Protein AF-A0A8K0I1T0-F1 (afdb_monomer_lite)

Structure (mmCIF, N/CA/C/O backbone):
data_AF-A0A8K0I1T0-F1
#
_entry.id   AF-A0A8K0I1T0-F1
#
loop_
_atom_site.group_PDB
_atom_site.id
_atom_site.type_symbol
_atom_site.label_atom_id
_atom_site.label_alt_id
_atom_site.label_comp_id
_atom_site.label_asym_id
_atom_site.label_entity_id
_atom_site.label_seq_id
_atom_site.pdbx_PDB_ins_code
_atom_site.Cartn_x
_atom_site.Cartn_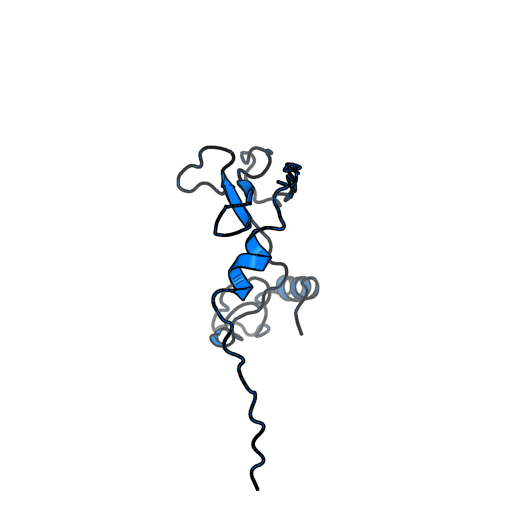y
_atom_site.Cartn_z
_atom_site.occupancy
_atom_site.B_iso_or_equiv
_atom_site.auth_seq_id
_atom_site.auth_comp_id
_atom_site.auth_asym_id
_atom_site.auth_atom_id
_atom_site.pdbx_PDB_model_num
ATOM 1 N N . MET A 1 1 ? 20.651 -50.606 10.460 1.00 37.19 1 MET A N 1
ATOM 2 C CA . MET A 1 1 ? 20.760 -50.738 11.927 1.00 37.19 1 MET A CA 1
ATOM 3 C C . MET A 1 1 ? 20.008 -49.569 12.538 1.00 37.19 1 MET A C 1
ATOM 5 O O . MET A 1 1 ? 20.476 -48.444 12.450 1.00 37.19 1 MET A O 1
ATOM 9 N N . PHE A 1 2 ? 18.788 -49.828 13.007 1.00 35.12 2 PHE A N 1
ATOM 10 C CA . PHE A 1 2 ? 17.920 -48.860 13.679 1.00 35.12 2 PHE A CA 1
ATOM 11 C C . PHE A 1 2 ? 18.208 -48.907 15.185 1.00 35.12 2 PHE A C 1
ATOM 13 O O . PHE A 1 2 ? 18.353 -49.998 15.731 1.00 35.12 2 PHE A O 1
ATOM 20 N N . LEU A 1 3 ? 18.281 -47.752 15.847 1.00 38.78 3 LEU A N 1
ATOM 21 C CA . LEU A 1 3 ? 18.228 -47.653 17.307 1.00 38.78 3 LEU A CA 1
ATOM 22 C C . LEU A 1 3 ? 17.102 -46.688 17.689 1.00 38.78 3 LEU A C 1
ATOM 24 O O . LEU A 1 3 ? 17.211 -45.475 17.510 1.00 38.78 3 LEU A O 1
ATOM 28 N N . ASP A 1 4 ? 16.022 -47.277 18.196 1.00 30.67 4 ASP A N 1
ATOM 29 C CA . ASP A 1 4 ? 14.876 -46.637 18.836 1.00 30.67 4 ASP A CA 1
ATOM 30 C C . ASP A 1 4 ? 15.283 -45.935 20.142 1.00 30.67 4 ASP A C 1
ATOM 32 O O . ASP A 1 4 ? 15.904 -46.532 21.023 1.00 30.67 4 ASP A O 1
ATOM 36 N N . ARG A 1 5 ? 14.863 -44.677 20.321 1.00 35.31 5 ARG A N 1
ATOM 37 C CA . ARG A 1 5 ? 14.776 -44.040 21.646 1.00 35.31 5 ARG A CA 1
ATOM 38 C C . ARG A 1 5 ? 13.307 -43.854 21.994 1.00 35.31 5 ARG A C 1
ATOM 40 O O . ARG A 1 5 ? 12.666 -42.902 21.558 1.00 35.31 5 ARG A O 1
ATOM 47 N N . ALA A 1 6 ? 12.797 -44.761 22.819 1.00 39.12 6 ALA A N 1
ATOM 48 C CA . ALA A 1 6 ? 11.497 -44.626 23.453 1.00 39.12 6 ALA A CA 1
ATOM 49 C C . ALA A 1 6 ? 11.499 -43.416 24.406 1.00 39.12 6 ALA A C 1
ATOM 51 O O . ALA A 1 6 ? 12.223 -43.391 25.403 1.00 39.12 6 ALA A O 1
ATOM 52 N N . VAL A 1 7 ? 10.671 -42.413 24.111 1.00 44.06 7 VAL A N 1
ATOM 53 C CA . VAL A 1 7 ? 10.321 -41.344 25.053 1.00 44.06 7 VAL A CA 1
ATOM 54 C C . VAL A 1 7 ? 9.065 -41.787 25.794 1.00 44.06 7 VAL A C 1
ATOM 56 O O . VAL A 1 7 ? 7.977 -41.871 25.228 1.00 44.06 7 VAL A O 1
ATOM 59 N N . THR A 1 8 ? 9.215 -42.108 27.075 1.00 43.59 8 THR A N 1
ATOM 60 C CA . THR A 1 8 ? 8.107 -42.497 27.947 1.00 43.59 8 THR A CA 1
ATOM 61 C C . THR A 1 8 ? 7.294 -41.265 28.349 1.00 43.59 8 THR A C 1
ATOM 63 O O . THR A 1 8 ? 7.705 -40.444 29.167 1.00 43.59 8 THR A O 1
ATOM 66 N N . SER A 1 9 ? 6.101 -41.137 27.768 1.00 46.66 9 SER A N 1
ATOM 67 C CA . SER A 1 9 ? 5.085 -40.169 28.187 1.00 46.66 9 SER A CA 1
ATOM 68 C C . SER A 1 9 ? 4.490 -40.597 29.532 1.00 46.66 9 SER A C 1
ATOM 70 O O . SER A 1 9 ? 3.817 -41.625 29.635 1.00 46.66 9 SER A O 1
ATOM 72 N N . ARG A 1 10 ? 4.750 -39.822 30.592 1.00 50.12 10 ARG A N 1
ATOM 73 C CA . ARG A 1 10 ? 4.095 -40.011 31.893 1.00 50.12 10 ARG A CA 1
ATOM 74 C C . ARG A 1 10 ? 2.672 -39.464 31.806 1.00 50.12 10 ARG A C 1
ATOM 76 O O . ARG A 1 10 ? 2.471 -38.283 31.546 1.00 50.12 10 ARG A O 1
ATOM 83 N N . ARG A 1 11 ? 1.681 -40.320 32.051 1.00 54.50 11 ARG A N 1
ATOM 84 C CA . ARG A 1 11 ? 0.263 -39.952 32.131 1.00 54.50 11 ARG A CA 1
ATOM 85 C C . ARG A 1 11 ? -0.005 -39.339 33.513 1.00 54.50 11 ARG A C 1
ATOM 87 O O . ARG A 1 11 ? 0.020 -40.046 34.514 1.00 54.50 11 ARG A O 1
ATOM 94 N N . TRP A 1 12 ? -0.204 -38.023 33.572 1.00 49.91 12 TRP A N 1
ATOM 95 C CA . TRP A 1 12 ? -0.460 -37.299 34.823 1.00 49.91 12 TRP A CA 1
ATOM 96 C C . TRP A 1 12 ? -1.878 -37.580 35.336 1.00 49.91 12 TRP A C 1
ATOM 98 O O . TRP A 1 12 ? -2.852 -37.500 34.587 1.00 49.91 12 TRP A O 1
ATOM 108 N N . THR A 1 13 ? -2.001 -37.921 36.619 1.00 56.69 13 THR A N 1
ATOM 109 C CA . THR A 1 13 ? -3.278 -38.216 37.279 1.00 56.69 13 THR A CA 1
ATOM 110 C C . THR A 1 13 ? -3.980 -36.934 37.734 1.00 56.69 13 THR A C 1
ATOM 112 O O . THR A 1 13 ? -3.355 -35.946 38.115 1.00 56.69 13 THR A O 1
ATOM 115 N N . SER A 1 14 ? -5.314 -36.950 37.758 1.00 53.94 14 SER A N 1
ATOM 116 C CA . SER A 1 14 ? -6.171 -35.794 38.088 1.00 53.94 14 SER A CA 1
ATOM 117 C C . SER A 1 14 ? -6.018 -35.245 39.521 1.00 53.94 14 SER A C 1
ATOM 119 O O . SER A 1 14 ? -6.565 -34.190 39.856 1.00 53.94 14 SER A O 1
ATOM 121 N N . SER A 1 15 ? -5.285 -35.946 40.387 1.00 50.72 15 SER A N 1
ATOM 122 C CA . SER A 1 15 ? -4.937 -35.527 41.748 1.00 50.72 15 SER A CA 1
ATOM 123 C C . SER A 1 15 ? -3.784 -34.512 41.794 1.00 50.72 15 SER A C 1
ATOM 125 O O . SER A 1 15 ? -3.819 -33.615 42.639 1.00 50.72 15 SER A O 1
ATOM 127 N N . GLU A 1 16 ? -2.826 -34.586 40.864 1.00 53.66 16 GLU A N 1
ATOM 128 C CA . GLU A 1 16 ? -1.693 -33.647 40.735 1.00 53.66 16 GLU A CA 1
ATOM 129 C C . GLU A 1 16 ? -2.174 -32.251 40.297 1.00 53.66 16 GLU A C 1
ATOM 131 O O . GLU A 1 16 ? -1.831 -31.235 40.905 1.00 53.66 16 GLU A O 1
ATOM 136 N N . LEU A 1 17 ? -3.100 -32.196 39.330 1.00 52.75 17 LEU A N 1
ATOM 137 C CA . LEU A 1 17 ? -3.682 -30.942 38.825 1.00 52.75 17 LEU A CA 1
ATOM 138 C C . LEU A 1 17 ? -4.450 -30.148 39.898 1.00 52.75 17 LEU A C 1
ATOM 140 O O . LEU A 1 17 ? -4.531 -28.921 39.831 1.00 52.75 17 LEU A O 1
ATOM 144 N N . ARG A 1 18 ? -5.000 -30.817 40.922 1.00 50.12 18 ARG A N 1
ATOM 145 C CA . ARG A 1 18 ? -5.734 -30.146 42.010 1.00 50.12 18 ARG A CA 1
ATOM 146 C C . ARG A 1 18 ? -4.820 -29.481 43.040 1.00 50.12 18 ARG A C 1
ATOM 148 O O . ARG A 1 18 ? -5.249 -28.503 43.653 1.00 50.12 18 ARG A O 1
ATOM 155 N N . ARG A 1 19 ? -3.579 -29.956 43.217 1.00 50.38 19 ARG A N 1
ATOM 156 C CA . ARG A 1 19 ? -2.613 -29.342 44.150 1.00 50.38 19 ARG A CA 1
ATOM 157 C C . ARG A 1 19 ? -2.028 -28.041 43.603 1.00 50.38 19 ARG A C 1
ATOM 159 O O . ARG A 1 19 ? -1.865 -27.095 44.368 1.00 50.38 19 ARG A O 1
ATOM 166 N N . LEU A 1 20 ? -1.824 -27.946 42.289 1.00 49.78 20 LEU A N 1
ATOM 167 C CA . LEU A 1 20 ? -1.378 -26.704 41.642 1.00 49.78 20 LEU A CA 1
ATOM 168 C C . LEU A 1 20 ? -2.444 -25.595 41.673 1.00 49.78 20 LEU A C 1
ATOM 170 O O . LEU A 1 20 ? -2.110 -24.416 41.673 1.00 49.78 20 LEU A O 1
ATOM 174 N N . ARG A 1 21 ? -3.730 -25.953 41.781 1.00 50.91 21 ARG A N 1
ATOM 175 C CA . ARG A 1 21 ? -4.849 -24.996 41.738 1.00 50.91 21 ARG A CA 1
ATOM 176 C C . ARG A 1 21 ? -5.128 -24.262 43.060 1.00 50.91 21 ARG A C 1
ATOM 178 O O . ARG A 1 21 ? -5.937 -23.344 43.065 1.00 50.91 21 ARG A O 1
ATOM 185 N N . ARG A 1 22 ? -4.497 -24.644 44.181 1.00 48.09 22 ARG A N 1
ATOM 186 C CA . ARG A 1 22 ? -4.745 -24.027 45.508 1.00 48.09 22 ARG A CA 1
ATOM 187 C C . ARG A 1 22 ? -3.690 -23.018 45.969 1.00 48.09 22 ARG A C 1
ATOM 189 O O . ARG A 1 22 ? -3.832 -22.483 47.061 1.00 48.09 22 ARG A O 1
ATOM 196 N N . ARG A 1 23 ? -2.642 -22.746 45.182 1.00 45.34 23 ARG A N 1
ATOM 197 C CA . ARG A 1 23 ? -1.520 -21.887 45.616 1.00 45.34 23 ARG A CA 1
ATOM 198 C C . ARG A 1 23 ? -1.461 -20.482 45.016 1.00 45.34 23 ARG A C 1
ATOM 200 O O . ARG A 1 23 ? -0.498 -19.775 45.276 1.00 45.34 23 ARG A O 1
ATOM 207 N N . THR A 1 24 ? -2.488 -20.025 44.309 1.00 49.16 24 THR A N 1
ATOM 208 C CA . THR A 1 24 ? -2.528 -18.645 43.793 1.00 49.16 24 THR A CA 1
ATOM 209 C C . THR A 1 24 ? -3.885 -17.988 44.031 1.00 49.16 24 THR A C 1
ATOM 211 O O . THR A 1 24 ? -4.580 -17.566 43.115 1.00 49.16 24 THR A O 1
ATOM 214 N N . LEU A 1 25 ? -4.259 -17.878 45.306 1.00 46.56 25 LEU A N 1
ATOM 215 C CA . LEU A 1 25 ? -5.168 -16.832 45.775 1.00 46.56 25 LEU A CA 1
ATOM 216 C C . LEU A 1 25 ? -4.309 -15.604 46.061 1.00 46.56 25 LEU A C 1
ATOM 218 O O . LEU A 1 25 ? -3.841 -15.427 47.174 1.00 46.56 25 LEU A O 1
ATOM 222 N N . ASN A 1 26 ? -4.015 -14.843 45.013 1.00 51.84 26 ASN A N 1
ATOM 223 C CA . ASN A 1 26 ? -3.662 -13.429 45.073 1.00 51.84 26 ASN A CA 1
ATOM 224 C C . ASN A 1 26 ? -3.837 -12.887 43.648 1.00 51.84 26 ASN A C 1
ATOM 226 O O . ASN A 1 26 ? -3.071 -13.283 42.765 1.00 51.84 26 ASN A O 1
ATOM 230 N N . PRO A 1 27 ? -4.845 -12.041 43.375 1.00 51.84 27 PRO A N 1
ATOM 231 C CA . PRO A 1 27 ? -4.881 -11.317 42.117 1.00 51.84 27 PRO A CA 1
ATOM 232 C C . PRO A 1 27 ? -3.679 -10.361 42.106 1.00 51.84 27 PRO A C 1
ATOM 234 O O . PRO A 1 27 ? -3.525 -9.587 43.055 1.00 51.84 27 PRO A O 1
ATOM 237 N N . PRO A 1 28 ? -2.806 -10.379 41.083 1.00 48.69 28 PRO A N 1
ATOM 238 C CA . PRO A 1 28 ? -1.926 -9.247 40.885 1.00 48.69 28 PRO A CA 1
ATOM 239 C C . PRO A 1 28 ? -2.843 -8.058 40.611 1.00 48.69 28 PRO A C 1
ATOM 241 O O . PRO A 1 28 ? -3.669 -8.101 39.698 1.00 48.69 28 PRO A O 1
ATOM 244 N N . VAL A 1 29 ? -2.741 -7.027 41.449 1.00 48.59 29 VAL A N 1
ATOM 245 C CA . VAL A 1 29 ? -3.308 -5.708 41.173 1.00 48.59 29 VAL A CA 1
ATOM 246 C C . VAL A 1 29 ? -2.932 -5.388 39.734 1.00 48.59 29 VAL A C 1
ATOM 248 O O . VAL A 1 29 ? -1.747 -5.308 39.408 1.00 48.59 29 VAL A O 1
ATOM 251 N N . ALA A 1 30 ? -3.937 -5.321 38.861 1.00 48.28 30 ALA A N 1
ATOM 252 C CA . ALA A 1 30 ? -3.751 -4.977 37.468 1.00 48.28 30 ALA A CA 1
ATOM 253 C C . ALA A 1 30 ? -3.211 -3.548 37.438 1.00 48.28 30 ALA A C 1
ATOM 255 O O . ALA A 1 30 ? -3.961 -2.575 37.494 1.00 48.28 30 ALA A O 1
ATOM 256 N N . ALA A 1 31 ? -1.887 -3.420 37.405 1.00 46.84 31 ALA A N 1
ATOM 257 C CA . ALA A 1 31 ? -1.242 -2.210 36.959 1.00 46.84 31 ALA A CA 1
ATOM 258 C C . ALA A 1 31 ? -1.621 -2.081 35.483 1.00 46.84 31 ALA A C 1
ATOM 260 O O . ALA A 1 31 ? -0.990 -2.669 34.605 1.00 46.84 31 ALA A O 1
ATOM 261 N N . SER A 1 32 ? -2.726 -1.382 35.231 1.00 48.28 32 SER A N 1
ATOM 262 C CA . SER A 1 32 ? -3.159 -0.958 33.909 1.00 48.28 32 SER A CA 1
ATOM 263 C C . SER A 1 32 ? -2.110 0.005 33.364 1.00 48.28 32 SER A C 1
ATOM 265 O O . SER A 1 32 ? -2.268 1.223 33.421 1.00 48.28 32 SER A O 1
ATOM 267 N N . LEU A 1 33 ? -0.999 -0.537 32.863 1.00 45.47 33 LEU A N 1
ATOM 268 C CA . LEU A 1 33 ? -0.107 0.203 31.993 1.00 45.47 33 LEU A CA 1
ATOM 269 C C . LEU A 1 33 ? -0.849 0.375 30.672 1.00 45.47 33 LEU A C 1
ATOM 271 O O . LEU A 1 33 ? -0.787 -0.464 29.774 1.00 45.47 33 LEU A O 1
ATOM 275 N N . SER A 1 34 ? -1.560 1.492 30.565 1.00 46.53 34 SER A N 1
ATOM 276 C CA . SER A 1 34 ? -1.951 2.078 29.291 1.00 46.53 34 SER A CA 1
ATOM 277 C C . SER A 1 34 ? -0.677 2.481 28.549 1.00 46.53 34 SER A C 1
ATOM 279 O O . SER A 1 34 ? -0.307 3.650 28.500 1.00 46.53 34 SER A O 1
ATOM 281 N N . THR A 1 35 ? 0.044 1.506 27.996 1.00 44.91 35 THR A N 1
ATOM 282 C CA . THR A 1 35 ? 1.126 1.763 27.049 1.00 44.91 35 THR A CA 1
ATOM 283 C C . THR A 1 35 ? 0.481 2.163 25.728 1.00 44.91 35 THR A C 1
ATOM 285 O O . THR A 1 35 ? 0.372 1.376 24.790 1.00 44.91 35 THR A O 1
ATOM 288 N N . THR A 1 36 ? 0.006 3.405 25.653 1.00 49.09 36 THR A N 1
ATOM 289 C CA . THR A 1 36 ? -0.226 4.075 24.376 1.0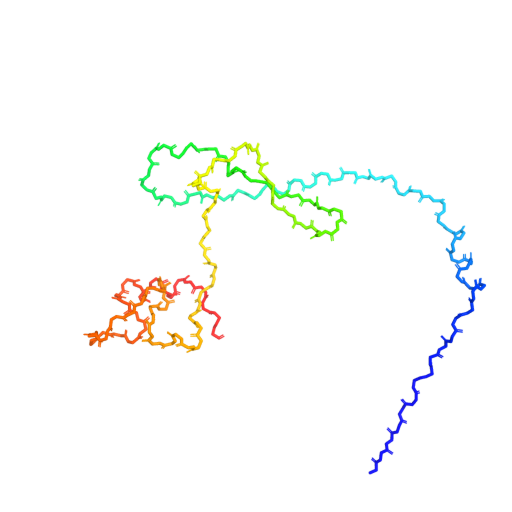0 49.09 36 THR A CA 1
ATOM 290 C C . THR A 1 36 ? 1.133 4.290 23.735 1.00 49.09 36 THR A C 1
ATOM 292 O O . THR A 1 36 ? 1.807 5.282 23.991 1.00 49.09 36 THR A O 1
ATOM 295 N N . ALA A 1 37 ? 1.563 3.325 22.928 1.00 55.44 37 ALA A N 1
ATOM 296 C CA . ALA A 1 37 ? 2.677 3.534 22.028 1.00 55.44 37 ALA A CA 1
ATOM 297 C C . ALA A 1 37 ? 2.206 4.495 20.925 1.00 55.44 37 ALA A C 1
ATOM 299 O O . ALA A 1 37 ? 1.464 4.123 20.012 1.00 55.44 37 ALA A O 1
ATOM 300 N N . THR A 1 38 ? 2.567 5.767 21.066 1.00 49.41 38 THR A N 1
ATOM 301 C CA . THR A 1 38 ? 2.343 6.813 20.068 1.00 49.41 38 THR A CA 1
ATOM 302 C C . THR A 1 38 ? 3.317 6.597 18.915 1.00 49.41 38 THR A C 1
ATOM 304 O O . THR A 1 38 ? 4.465 7.030 18.955 1.00 49.41 38 THR A O 1
ATOM 307 N N . TYR A 1 39 ? 2.869 5.901 17.873 1.00 52.91 39 TYR A N 1
ATOM 308 C CA . TYR A 1 39 ? 3.608 5.811 16.617 1.00 52.91 39 TYR A CA 1
ATOM 309 C C . TYR A 1 39 ? 3.212 6.996 15.729 1.00 52.91 39 TYR A C 1
ATOM 311 O O . TYR A 1 39 ? 2.169 6.981 15.076 1.00 52.91 39 TYR A O 1
ATOM 319 N N . SER A 1 40 ? 4.032 8.047 15.729 1.00 51.69 40 SER A N 1
ATOM 320 C CA . SER A 1 40 ? 3.891 9.168 14.797 1.00 51.69 40 SER A CA 1
ATOM 321 C C . SER A 1 40 ? 4.441 8.761 13.432 1.00 51.69 40 SER A C 1
ATOM 323 O O . SER A 1 40 ? 5.636 8.518 13.293 1.00 51.69 40 SER A O 1
ATOM 325 N N . THR A 1 41 ? 3.582 8.694 12.416 1.00 53.34 41 THR A N 1
ATOM 326 C CA . THR A 1 41 ? 4.011 8.582 11.015 1.00 53.34 41 THR A CA 1
ATOM 327 C C . THR A 1 41 ? 3.851 9.940 10.347 1.00 53.34 41 THR A C 1
ATOM 329 O O . THR A 1 41 ? 2.772 10.532 10.362 1.00 53.34 41 THR A O 1
ATOM 332 N N . THR A 1 42 ? 4.940 10.471 9.795 1.00 49.91 42 THR A N 1
ATOM 333 C CA . THR A 1 42 ? 4.903 11.673 8.964 1.00 49.91 42 THR A CA 1
ATOM 334 C C . THR A 1 42 ? 4.279 11.307 7.620 1.00 49.91 42 THR A C 1
ATOM 336 O O . THR A 1 42 ? 4.790 10.463 6.887 1.00 49.91 42 THR A O 1
ATOM 339 N N . ALA A 1 43 ? 3.142 11.920 7.291 1.00 51.31 43 ALA A N 1
ATOM 340 C CA . ALA A 1 43 ? 2.550 11.808 5.965 1.00 51.31 43 ALA A CA 1
ATOM 341 C C . ALA A 1 43 ? 3.464 12.535 4.964 1.00 51.31 43 ALA A C 1
ATOM 343 O O . ALA A 1 43 ? 3.449 13.762 4.863 1.00 51.31 43 ALA A O 1
ATOM 344 N N . ALA A 1 44 ? 4.314 11.789 4.260 1.00 47.69 44 ALA A N 1
ATOM 345 C CA . ALA A 1 44 ? 5.157 12.348 3.215 1.00 47.69 44 ALA A CA 1
ATOM 346 C C . ALA A 1 44 ? 4.295 12.719 1.993 1.00 47.69 44 ALA A C 1
ATOM 348 O O . ALA A 1 44 ? 3.854 11.862 1.236 1.00 47.69 44 ALA A O 1
ATOM 349 N N . ASN A 1 45 ? 4.034 14.023 1.870 1.00 58.25 45 ASN A N 1
ATOM 350 C CA . ASN A 1 45 ? 3.670 14.801 0.682 1.00 58.25 45 ASN A CA 1
ATOM 351 C C . ASN A 1 45 ? 3.201 14.034 -0.575 1.00 58.25 45 ASN A C 1
ATOM 353 O O . ASN A 1 45 ? 4.004 13.636 -1.418 1.00 58.25 45 ASN A O 1
ATOM 357 N N . VAL A 1 46 ? 1.882 14.021 -0.799 1.00 49.44 46 VAL A N 1
ATOM 358 C CA . VAL A 1 46 ? 1.290 13.918 -2.142 1.00 49.44 46 VAL A CA 1
ATOM 359 C C . VAL A 1 46 ? 0.294 15.066 -2.310 1.00 49.44 46 VAL A C 1
ATOM 361 O O . VAL A 1 46 ? -0.841 14.980 -1.861 1.00 49.44 46 VAL A O 1
ATOM 364 N N . ARG A 1 47 ? 0.779 16.169 -2.900 1.00 47.06 47 ARG A N 1
ATOM 365 C CA . ARG A 1 47 ? 0.070 17.302 -3.540 1.00 47.06 47 ARG A CA 1
ATOM 366 C C . ARG A 1 47 ? -1.452 17.431 -3.291 1.00 47.06 47 ARG A C 1
ATOM 368 O O . ARG A 1 47 ? -2.224 17.450 -4.245 1.00 47.06 47 ARG A O 1
ATOM 375 N N . ASN A 1 48 ? -1.894 17.585 -2.042 1.00 47.41 48 ASN A N 1
ATOM 376 C CA . ASN A 1 48 ? -3.261 18.010 -1.744 1.00 47.41 48 ASN A CA 1
ATOM 377 C C . ASN A 1 48 ? -3.299 18.878 -0.469 1.00 47.41 48 ASN A C 1
ATOM 379 O O . ASN A 1 48 ? -3.162 18.341 0.632 1.00 47.41 48 ASN A O 1
ATOM 383 N N . PRO A 1 49 ? -3.472 20.210 -0.581 1.00 43.75 49 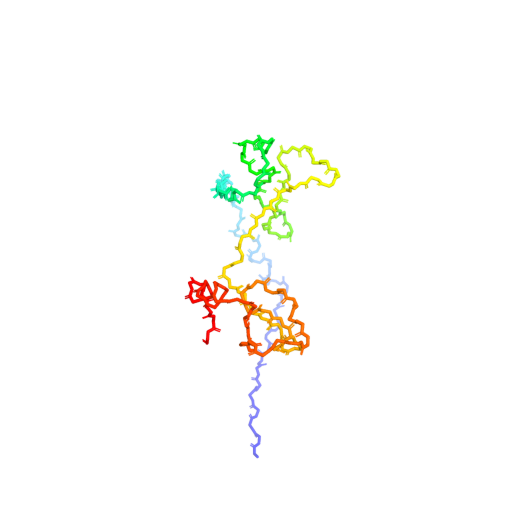PRO A N 1
ATOM 384 C CA . PRO A 1 49 ? -3.416 21.130 0.561 1.00 43.75 49 PRO A CA 1
ATOM 385 C C . PRO A 1 49 ? -4.596 20.997 1.548 1.00 43.75 49 PRO A C 1
ATOM 387 O O . PRO A 1 49 ? -4.642 21.717 2.539 1.00 43.75 49 PRO A O 1
ATOM 390 N N . ALA A 1 50 ? -5.538 20.070 1.319 1.00 46.59 50 ALA A N 1
ATOM 391 C CA . ALA A 1 50 ? -6.684 19.814 2.199 1.00 46.59 50 ALA A CA 1
ATOM 392 C C . ALA A 1 50 ? -6.506 18.618 3.161 1.00 46.59 50 ALA A C 1
ATOM 394 O O . ALA A 1 50 ? -7.412 18.327 3.949 1.00 46.59 50 ALA A O 1
ATOM 395 N N . ALA A 1 51 ? -5.366 17.916 3.129 1.00 54.78 51 ALA A N 1
ATOM 396 C CA . ALA A 1 51 ? -5.072 16.839 4.073 1.00 54.78 51 ALA A CA 1
ATOM 397 C C . ALA A 1 51 ? -4.778 17.436 5.459 1.00 54.78 51 ALA A C 1
ATOM 399 O O . ALA A 1 51 ? -3.640 17.756 5.792 1.00 54.78 51 ALA A O 1
ATOM 400 N N . ARG A 1 52 ? -5.846 17.644 6.239 1.00 54.09 52 ARG A N 1
ATOM 401 C CA . ARG A 1 52 ? -5.829 18.118 7.629 1.00 54.09 52 ARG A CA 1
ATOM 402 C C . ARG A 1 52 ? -4.658 17.477 8.376 1.00 54.09 52 ARG A C 1
ATOM 404 O O . ARG A 1 52 ? -4.627 16.261 8.537 1.00 54.09 52 ARG A O 1
ATOM 411 N N . SER A 1 53 ? -3.728 18.310 8.830 1.00 57.78 53 SER A N 1
ATOM 412 C CA . SER A 1 53 ? -2.463 17.980 9.502 1.00 57.78 53 SER A CA 1
ATOM 413 C C . SER A 1 53 ? -2.636 17.391 10.913 1.00 57.78 53 SER A C 1
ATOM 415 O O . SER A 1 53 ? -1.887 17.722 11.830 1.00 57.78 53 SER A O 1
ATOM 417 N N . GLY A 1 54 ? -3.667 16.573 11.120 1.00 63.00 54 GLY A N 1
ATOM 418 C CA . GLY A 1 54 ? -3.881 15.825 12.351 1.00 63.00 54 GLY A CA 1
ATOM 419 C C . GLY A 1 54 ? -3.140 14.486 12.322 1.00 63.00 54 GLY A C 1
ATOM 420 O O . GLY A 1 54 ? -2.748 14.023 11.248 1.00 63.00 54 GLY A O 1
ATOM 421 N N . PRO A 1 55 ? -2.959 13.838 13.486 1.00 70.00 55 PRO A N 1
ATOM 422 C CA . PRO A 1 55 ? -2.453 12.471 13.527 1.00 70.00 55 PRO A CA 1
ATOM 423 C C . PRO A 1 55 ? -3.329 11.564 12.643 1.00 70.00 55 PRO A C 1
ATOM 425 O O . PRO A 1 55 ? -4.534 11.827 12.523 1.00 70.00 55 PRO A O 1
ATOM 428 N N . PRO A 1 56 ? -2.761 10.508 12.026 1.00 80.81 56 PRO A N 1
ATOM 429 C CA . PRO A 1 56 ? -3.528 9.559 11.226 1.00 80.81 56 PRO A CA 1
ATOM 430 C C . PRO A 1 56 ? -4.806 9.126 11.962 1.00 80.81 56 PRO A C 1
ATOM 432 O O . PRO A 1 56 ? -4.773 8.980 13.188 1.00 80.81 56 PRO A O 1
ATOM 435 N N . PRO A 1 57 ? -5.938 8.906 11.267 1.00 89.62 57 PRO A N 1
ATOM 436 C CA . PRO A 1 57 ? -7.224 8.576 11.885 1.00 89.62 57 PRO A CA 1
ATOM 437 C C . PRO A 1 57 ? -7.267 7.155 12.481 1.00 89.62 57 PRO A C 1
ATOM 439 O O . PRO A 1 57 ? -8.319 6.520 12.495 1.00 89.62 57 PRO A O 1
ATOM 442 N N . ILE A 1 58 ? -6.133 6.644 12.960 1.00 93.12 58 ILE A N 1
ATOM 443 C CA . ILE A 1 58 ? -5.927 5.302 13.483 1.00 93.12 58 ILE A CA 1
ATOM 444 C C . ILE A 1 58 ? -5.046 5.320 14.740 1.00 93.12 58 ILE A C 1
ATOM 446 O O . ILE A 1 58 ? -4.145 6.144 14.876 1.00 93.12 58 ILE A O 1
ATOM 450 N N . ARG A 1 59 ? -5.287 4.383 15.657 1.00 93.31 59 ARG A N 1
ATOM 451 C CA . ARG A 1 59 ? -4.463 4.114 16.846 1.00 93.31 59 ARG A CA 1
ATOM 452 C C . ARG A 1 59 ? -4.219 2.618 16.999 1.00 93.31 59 ARG A C 1
ATOM 454 O O . ARG A 1 59 ? -5.057 1.821 16.588 1.00 93.31 59 ARG A O 1
ATOM 461 N N . VAL A 1 60 ? -3.116 2.236 17.635 1.00 94.44 60 VAL A N 1
ATOM 462 C CA . VAL A 1 60 ? -2.830 0.833 17.968 1.00 94.44 60 VAL A CA 1
ATOM 463 C C . VAL A 1 60 ? -3.296 0.540 19.393 1.00 94.44 60 VAL A C 1
ATOM 465 O O . VAL A 1 60 ? -3.022 1.323 20.300 1.00 94.44 60 VAL A O 1
ATOM 468 N N . ALA A 1 61 ? -3.992 -0.577 19.599 1.00 94.62 61 ALA A N 1
ATOM 469 C CA . ALA A 1 61 ? -4.367 -1.068 20.928 1.00 94.62 61 ALA A CA 1
ATOM 470 C C . ALA A 1 61 ? -4.394 -2.606 20.962 1.00 94.62 61 ALA A C 1
ATOM 472 O O . ALA A 1 61 ? -4.242 -3.259 19.928 1.00 94.62 61 ALA A O 1
ATOM 473 N N . LEU A 1 62 ? -4.553 -3.192 22.150 1.00 96.69 62 LEU A N 1
ATOM 474 C CA . LEU A 1 62 ? -4.680 -4.639 22.323 1.00 96.69 62 LEU A CA 1
ATOM 475 C C . LEU A 1 62 ? -6.138 -5.087 22.198 1.00 96.69 62 LEU A C 1
ATOM 477 O O . LEU A 1 62 ? -7.066 -4.366 22.550 1.00 96.69 62 LEU A O 1
ATOM 481 N N . THR A 1 63 ? -6.304 -6.306 21.715 1.00 96.19 63 THR A N 1
ATOM 482 C CA . THR A 1 63 ? -7.550 -7.067 21.699 1.00 96.19 63 THR A CA 1
ATOM 483 C C . THR A 1 63 ? -7.396 -8.266 22.625 1.00 96.19 63 THR A C 1
ATOM 485 O O . THR A 1 63 ? -6.282 -8.746 22.841 1.00 96.19 63 THR A O 1
ATOM 488 N N . GLU A 1 64 ? -8.510 -8.771 23.147 1.00 94.12 64 GLU A N 1
ATOM 489 C CA . GLU A 1 64 ? -8.504 -9.904 24.080 1.00 94.12 64 GLU A CA 1
ATOM 490 C C . GLU A 1 64 ? -8.024 -11.211 23.429 1.00 94.12 64 GLU A C 1
ATOM 492 O O . GLU A 1 64 ? -7.415 -12.040 24.099 1.00 94.12 64 GLU A O 1
ATOM 497 N N . SER A 1 65 ? -8.258 -11.391 22.123 1.00 95.00 65 SER A N 1
ATOM 498 C CA . SER A 1 65 ? -8.041 -12.669 21.426 1.00 95.00 65 SER A CA 1
ATOM 499 C C . SER A 1 65 ? -7.078 -12.621 20.234 1.00 95.00 65 SER A C 1
ATOM 501 O O . SER A 1 65 ? -6.551 -13.664 19.857 1.00 95.00 65 SER A O 1
ATOM 503 N N . ALA A 1 66 ? -6.817 -11.451 19.641 1.00 94.12 66 ALA A N 1
ATOM 504 C CA . ALA A 1 66 ? -6.015 -11.318 18.416 1.00 94.12 66 ALA A CA 1
ATOM 505 C C . ALA A 1 66 ? -4.704 -10.529 18.613 1.00 94.12 66 ALA A C 1
ATOM 507 O O . ALA A 1 66 ? -3.967 -10.285 17.658 1.00 94.12 66 ALA A O 1
ATOM 508 N N . GLY A 1 67 ? -4.384 -10.118 19.845 1.00 96.19 67 GLY A N 1
ATOM 509 C CA . GLY A 1 67 ? -3.194 -9.318 20.135 1.00 96.19 67 GLY A CA 1
ATOM 510 C C . GLY A 1 67 ? -3.346 -7.857 19.701 1.00 96.19 67 GLY A C 1
ATOM 511 O O . GLY A 1 67 ? -4.344 -7.218 20.027 1.00 96.19 67 GLY A O 1
ATOM 512 N N . ARG A 1 68 ? -2.344 -7.291 19.016 1.00 96.06 68 ARG A N 1
ATOM 513 C CA . ARG A 1 68 ? -2.321 -5.869 18.615 1.00 96.06 68 ARG A CA 1
ATOM 514 C C . ARG A 1 68 ? -3.185 -5.615 17.377 1.00 96.06 68 ARG A C 1
ATOM 516 O O . ARG A 1 68 ? -2.980 -6.248 16.348 1.00 96.06 68 ARG A O 1
ATOM 523 N N . GLY A 1 69 ? -4.085 -4.640 17.467 1.00 95.19 69 GLY A N 1
ATOM 524 C CA . GLY A 1 69 ? -4.957 -4.194 16.379 1.00 95.19 69 GLY A CA 1
ATOM 525 C C . GLY A 1 69 ? -4.876 -2.688 16.127 1.00 95.19 69 GLY A C 1
ATOM 526 O O . GLY A 1 69 ? -4.369 -1.930 16.957 1.00 95.19 69 GLY A O 1
ATOM 527 N N . VAL A 1 70 ? -5.394 -2.263 14.972 1.00 94.88 70 VAL A N 1
ATOM 528 C CA . VAL A 1 70 ? -5.490 -0.857 14.555 1.00 94.88 70 VAL A CA 1
ATOM 529 C C . VAL A 1 70 ? -6.956 -0.421 14.590 1.00 94.88 70 VAL A C 1
ATOM 531 O O . VAL A 1 70 ? -7.816 -1.086 14.020 1.00 94.88 70 VAL A O 1
ATOM 534 N N . PHE A 1 71 ? -7.240 0.700 15.248 1.00 94.56 71 PHE A N 1
ATOM 535 C CA . PHE A 1 71 ? -8.590 1.195 15.524 1.00 94.56 71 PHE A CA 1
ATOM 536 C C . PHE A 1 71 ? -8.760 2.619 15.018 1.00 94.56 71 PHE A C 1
ATOM 538 O O . PHE A 1 71 ? -7.882 3.449 15.238 1.00 94.56 71 PHE A O 1
ATOM 545 N N . ALA A 1 72 ? -9.905 2.930 14.413 1.00 94.31 72 ALA A N 1
ATOM 546 C CA . ALA A 1 72 ? -10.203 4.288 13.977 1.00 94.31 72 ALA A CA 1
ATOM 547 C C . ALA A 1 72 ? -10.335 5.256 15.172 1.00 94.31 72 ALA A C 1
ATOM 549 O O . ALA A 1 72 ? -10.922 4.916 16.202 1.00 94.31 72 ALA A O 1
ATOM 550 N N . THR A 1 73 ? -9.813 6.478 15.039 1.00 93.31 73 THR A N 1
ATOM 551 C CA . THR A 1 73 ? -9.960 7.542 16.057 1.00 93.31 73 THR A CA 1
ATOM 552 C C . THR A 1 73 ? -11.159 8.457 15.798 1.00 93.31 73 THR A C 1
ATOM 554 O O . THR A 1 73 ? -11.549 9.225 16.675 1.00 93.31 73 THR A O 1
ATOM 557 N N . ARG A 1 74 ? -11.772 8.354 14.614 1.00 93.19 74 ARG A N 1
ATOM 558 C CA . ARG A 1 74 ? -12.987 9.067 14.194 1.00 93.19 74 ARG A CA 1
ATOM 559 C C . ARG A 1 74 ? -13.744 8.262 13.133 1.00 93.19 74 ARG A C 1
ATOM 561 O O . ARG A 1 74 ? -13.260 7.232 12.675 1.00 93.19 74 ARG A O 1
ATOM 568 N N . LYS A 1 75 ? -14.906 8.758 12.696 1.00 93.38 75 LYS A N 1
ATOM 569 C CA . LYS A 1 75 ? -15.623 8.215 11.528 1.00 93.38 75 LYS A CA 1
ATOM 570 C C . LYS A 1 75 ? -14.777 8.399 10.254 1.00 93.38 75 LYS A C 1
ATOM 572 O O . LYS A 1 75 ? -14.206 9.476 10.059 1.00 93.38 75 LYS A O 1
ATOM 577 N N . ILE A 1 76 ? -14.707 7.356 9.424 1.00 92.94 76 ILE A N 1
ATOM 578 C CA . ILE A 1 76 ? -13.966 7.316 8.152 1.00 92.94 76 ILE A CA 1
ATOM 579 C C . ILE A 1 76 ? -14.977 7.168 7.013 1.00 92.94 76 ILE A C 1
ATOM 581 O O . ILE A 1 76 ? -15.853 6.303 7.073 1.00 92.94 76 ILE A O 1
ATOM 585 N N . GLY A 1 77 ? -14.886 8.040 6.012 1.00 94.75 77 GLY A N 1
ATOM 586 C CA . GLY A 1 77 ? -15.759 8.022 4.839 1.00 94.75 77 GLY A CA 1
ATOM 587 C C . GLY A 1 77 ? -15.369 6.951 3.817 1.00 94.75 77 GLY A C 1
ATOM 588 O O . GLY A 1 77 ? -14.246 6.449 3.802 1.00 94.75 77 GLY A O 1
ATOM 589 N N . THR A 1 78 ? -16.292 6.621 2.911 1.00 96.44 78 THR A N 1
ATOM 590 C CA . THR A 1 78 ? -15.973 5.743 1.772 1.00 96.44 78 THR A CA 1
ATOM 591 C C . THR A 1 78 ? -14.977 6.441 0.845 1.00 96.44 78 THR A C 1
ATOM 593 O O . THR A 1 78 ? -15.168 7.603 0.499 1.00 96.44 78 THR A O 1
ATOM 596 N N . GLY A 1 79 ? -13.913 5.736 0.452 1.00 94.31 79 GLY A N 1
ATOM 597 C CA . GLY A 1 79 ? -12.852 6.278 -0.407 1.00 94.31 79 GLY A CA 1
ATOM 598 C C . GLY A 1 79 ? -11.845 7.188 0.306 1.00 94.31 79 GLY A C 1
ATOM 599 O O . GLY A 1 79 ? -10.959 7.738 -0.343 1.00 94.31 79 GLY A O 1
ATOM 600 N N . GLU A 1 80 ? -11.949 7.356 1.626 1.00 93.38 80 GLU A N 1
ATOM 601 C CA . GLU A 1 80 ? -11.022 8.187 2.388 1.00 93.38 80 GLU A CA 1
ATOM 602 C C . GLU A 1 80 ? -9.652 7.509 2.575 1.00 93.38 80 GLU A C 1
ATOM 604 O O . GLU A 1 80 ? -9.562 6.335 2.937 1.00 93.38 80 GLU A O 1
ATOM 609 N N . LEU A 1 81 ? -8.566 8.267 2.376 1.00 90.50 81 LEU A N 1
ATOM 610 C CA . LEU A 1 81 ? -7.208 7.793 2.643 1.00 90.50 81 LEU A CA 1
ATOM 611 C C . LEU A 1 81 ? -6.951 7.720 4.155 1.00 90.50 81 LEU A C 1
ATOM 613 O O . LEU A 1 81 ? -6.859 8.743 4.832 1.00 90.50 81 LEU A O 1
ATOM 617 N N . ILE A 1 82 ? -6.788 6.501 4.670 1.00 91.88 82 ILE A N 1
ATOM 618 C CA . ILE A 1 82 ? -6.571 6.243 6.102 1.00 91.88 82 ILE A CA 1
ATOM 619 C C . ILE A 1 82 ? -5.090 6.381 6.484 1.00 91.88 82 ILE A C 1
ATOM 621 O O . ILE A 1 82 ? -4.767 6.985 7.504 1.00 91.88 82 ILE A O 1
ATOM 625 N N . HIS A 1 83 ? -4.181 5.805 5.693 1.00 89.00 83 HIS A N 1
ATOM 626 C CA . HIS A 1 83 ? -2.741 5.826 5.951 1.00 89.00 83 HIS A CA 1
ATOM 627 C C . HIS A 1 83 ? -1.953 5.480 4.679 1.00 89.00 83 HIS A C 1
ATOM 629 O O . HIS A 1 83 ? -2.422 4.705 3.846 1.00 89.00 83 HIS A O 1
ATOM 635 N N . SER A 1 84 ? -0.741 6.021 4.557 1.00 90.12 84 SER A N 1
ATOM 636 C CA . SER A 1 84 ? 0.243 5.662 3.534 1.00 90.12 84 SER A CA 1
ATOM 637 C C . SER A 1 84 ? 1.558 5.286 4.211 1.00 90.12 84 SER A C 1
ATOM 639 O O . SER A 1 84 ? 2.076 6.072 5.006 1.00 90.12 84 SER A O 1
ATOM 641 N N . ALA A 1 85 ? 2.116 4.130 3.859 1.00 86.62 85 ALA A N 1
ATOM 642 C CA . ALA A 1 85 ? 3.407 3.669 4.353 1.00 86.62 85 ALA A CA 1
ATOM 643 C C . ALA A 1 85 ? 4.372 3.446 3.189 1.00 86.62 85 ALA A C 1
ATOM 645 O O . ALA A 1 85 ? 3.984 2.913 2.147 1.00 86.62 85 ALA A O 1
ATOM 646 N N . GLN A 1 86 ? 5.636 3.814 3.388 1.00 86.00 86 GLN A N 1
ATOM 647 C CA . GLN A 1 86 ? 6.708 3.419 2.488 1.00 86.00 86 GLN A CA 1
ATOM 648 C C . GLN A 1 86 ? 7.256 2.061 2.949 1.00 86.00 86 GLN A C 1
ATOM 650 O O . GLN A 1 86 ? 7.603 1.921 4.124 1.00 86.00 86 GLN A O 1
ATOM 655 N N . PRO A 1 87 ? 7.320 1.049 2.069 1.00 85.19 87 PRO A N 1
ATOM 656 C CA . PRO A 1 87 ? 7.870 -0.246 2.437 1.00 85.19 87 PRO A CA 1
ATOM 657 C C . PRO A 1 87 ? 9.359 -0.118 2.779 1.00 85.19 87 PRO A C 1
ATOM 659 O O . PRO A 1 87 ? 10.098 0.599 2.106 1.00 85.19 87 PRO A O 1
ATOM 662 N N . LEU A 1 88 ? 9.792 -0.836 3.819 1.00 83.62 88 LEU A N 1
ATOM 663 C CA . LEU A 1 88 ? 11.200 -0.863 4.233 1.00 83.62 88 LEU A CA 1
ATOM 664 C C . LEU A 1 88 ? 12.070 -1.652 3.250 1.00 83.62 88 LEU A C 1
ATOM 666 O O . LEU A 1 88 ? 13.201 -1.265 2.979 1.00 83.62 88 LEU A O 1
ATOM 670 N N . VAL A 1 89 ? 11.528 -2.752 2.724 1.00 85.81 89 VAL A N 1
ATOM 671 C CA . VAL A 1 89 ? 12.174 -3.639 1.754 1.00 85.81 89 VAL A CA 1
ATOM 672 C C . VAL A 1 89 ? 11.131 -4.036 0.721 1.00 85.81 89 VAL A C 1
ATOM 674 O O . VAL A 1 89 ? 10.000 -4.380 1.072 1.00 85.81 89 VAL A O 1
ATOM 677 N N . THR A 1 90 ? 11.507 -4.007 -0.553 1.00 84.94 90 THR A N 1
ATOM 678 C CA . THR A 1 90 ? 10.664 -4.478 -1.656 1.00 84.94 90 THR A CA 1
ATOM 679 C C . THR A 1 90 ? 11.487 -5.300 -2.624 1.00 84.94 90 THR A C 1
ATOM 681 O O . THR A 1 90 ? 12.571 -4.880 -3.022 1.00 84.94 90 THR A O 1
ATOM 684 N N . TYR A 1 91 ? 10.945 -6.434 -3.053 1.00 88.19 91 TYR A N 1
ATOM 685 C CA . TYR A 1 91 ? 11.544 -7.255 -4.095 1.00 88.19 91 TYR A CA 1
ATOM 686 C C . TYR A 1 91 ? 10.443 -7.894 -4.956 1.00 88.19 91 TYR A C 1
ATOM 688 O O . TYR A 1 91 ? 9.427 -8.327 -4.400 1.00 88.19 91 TYR A O 1
ATOM 696 N N . PRO A 1 92 ? 10.587 -7.943 -6.294 1.00 90.69 92 PRO A N 1
ATOM 697 C CA . PRO A 1 92 ? 9.619 -8.615 -7.156 1.00 90.69 92 PRO A CA 1
ATOM 698 C C . PRO A 1 92 ? 9.493 -10.102 -6.829 1.00 90.69 92 PRO A C 1
ATOM 700 O O . PRO A 1 92 ? 10.474 -10.773 -6.524 1.00 90.69 92 PRO A O 1
ATOM 703 N N . SER A 1 93 ? 8.292 -10.659 -6.965 1.00 91.25 93 SER A N 1
ATOM 704 C CA . SER A 1 93 ? 8.143 -12.112 -6.909 1.00 91.25 93 SER A CA 1
ATOM 705 C C . SER A 1 93 ? 8.857 -12.780 -8.087 1.00 91.25 93 SER A C 1
ATOM 707 O O . SER A 1 93 ? 9.021 -12.183 -9.154 1.00 91.25 93 SER A O 1
ATOM 709 N N . TYR A 1 94 ? 9.225 -14.053 -7.921 1.00 90.62 94 TYR A N 1
ATOM 710 C CA . TYR A 1 94 ? 9.968 -14.812 -8.931 1.00 90.62 94 TYR A CA 1
ATOM 711 C C . TYR A 1 94 ? 9.311 -14.780 -10.329 1.00 90.62 94 TYR A C 1
ATOM 713 O O . TYR A 1 94 ? 9.971 -14.549 -11.337 1.00 90.62 94 TYR A O 1
ATOM 721 N N . SER A 1 95 ? 7.982 -14.911 -10.405 1.00 92.62 95 SER A N 1
ATOM 722 C CA . SER A 1 95 ? 7.218 -14.873 -11.667 1.00 92.62 95 SER A CA 1
ATOM 723 C C . SER A 1 95 ? 7.269 -13.528 -12.409 1.00 92.62 95 SER A C 1
ATOM 725 O O . SER A 1 95 ? 6.916 -13.452 -13.594 1.00 92.62 95 SER A O 1
ATOM 727 N N . LEU A 1 96 ? 7.639 -12.462 -11.694 1.00 90.38 96 LEU A N 1
ATOM 728 C CA . LEU A 1 96 ? 7.682 -11.080 -12.167 1.00 90.38 96 LEU A CA 1
ATOM 729 C C . LEU A 1 96 ? 9.111 -10.554 -12.337 1.00 90.38 96 LEU A C 1
ATOM 731 O O . LEU A 1 96 ? 9.275 -9.394 -12.725 1.00 90.38 96 LEU A O 1
ATOM 735 N N . LEU A 1 97 ? 10.132 -11.386 -12.103 1.00 88.25 97 LEU A N 1
ATOM 736 C CA . LEU A 1 97 ? 11.513 -11.033 -12.426 1.00 88.25 97 LEU A CA 1
ATOM 737 C C . LEU A 1 97 ? 11.597 -10.604 -13.895 1.00 88.25 97 LEU A C 1
ATOM 739 O O . LEU A 1 97 ? 10.951 -11.185 -14.769 1.00 88.25 97 LEU A O 1
ATOM 743 N N . HIS A 1 98 ? 12.350 -9.535 -14.145 1.00 85.62 98 HIS A N 1
ATOM 744 C CA . HIS A 1 98 ? 12.524 -8.901 -15.460 1.00 85.62 98 HIS A CA 1
ATOM 745 C C . HIS A 1 98 ? 11.250 -8.334 -16.123 1.00 85.62 98 HIS A C 1
ATOM 747 O O . HIS A 1 98 ? 11.323 -7.809 -17.231 1.00 85.62 98 HIS A O 1
ATOM 753 N N . LYS A 1 99 ? 10.078 -8.407 -15.474 1.00 90.50 99 LYS A N 1
ATOM 754 C CA . LYS A 1 99 ? 8.801 -7.870 -15.995 1.00 90.50 99 LYS A CA 1
ATOM 755 C C . LYS A 1 99 ? 8.350 -6.598 -15.286 1.00 90.50 99 LYS A C 1
ATOM 757 O O . LYS A 1 99 ? 7.418 -5.933 -15.740 1.00 90.50 99 LYS A O 1
ATOM 762 N N . VAL A 1 100 ? 8.975 -6.264 -14.162 1.00 92.25 100 VAL A N 1
ATOM 763 C CA . VAL A 1 100 ? 8.683 -5.065 -13.373 1.00 92.25 100 VAL A CA 1
ATOM 764 C C . VAL A 1 100 ? 9.973 -4.362 -12.973 1.00 92.25 100 VAL A C 1
ATOM 766 O O . VAL A 1 100 ? 11.027 -4.982 -12.855 1.00 92.25 100 VAL A O 1
ATOM 769 N N . CYS A 1 101 ? 9.884 -3.058 -12.733 1.00 91.31 101 CYS A N 1
ATOM 770 C CA . CYS A 1 101 ? 10.975 -2.289 -12.156 1.00 91.31 101 CYS A CA 1
ATOM 771 C C . CYS A 1 101 ? 11.224 -2.721 -10.700 1.00 91.31 101 CYS A C 1
ATOM 773 O O . CYS A 1 101 ? 10.298 -2.712 -9.894 1.00 91.31 101 CYS A O 1
ATOM 775 N N . TYR A 1 102 ? 12.472 -2.989 -10.326 1.00 90.75 102 TYR A N 1
ATOM 776 C CA . TYR A 1 102 ? 12.840 -3.501 -8.999 1.00 90.75 102 TYR A CA 1
ATOM 777 C C . TYR A 1 102 ? 12.642 -2.472 -7.876 1.00 90.75 102 TYR A C 1
ATOM 779 O O . TYR A 1 102 ? 12.483 -2.851 -6.724 1.00 90.75 102 TYR A O 1
ATOM 787 N N . TYR A 1 103 ? 12.614 -1.179 -8.213 1.00 90.38 103 TYR A N 1
ATOM 788 C CA . TYR A 1 103 ? 12.321 -0.097 -7.269 1.00 90.38 103 TYR A CA 1
ATOM 789 C C . TYR A 1 103 ? 10.826 0.256 -7.183 1.00 90.38 103 TYR A C 1
ATOM 791 O O . TYR A 1 103 ? 10.206 0.107 -6.139 1.00 90.38 103 TYR A O 1
ATOM 799 N N . CYS A 1 104 ? 10.222 0.726 -8.282 1.00 91.12 104 CYS A N 1
ATOM 800 C CA . CYS A 1 104 ? 8.846 1.244 -8.263 1.00 91.12 104 CYS A CA 1
ATOM 801 C C . CYS A 1 104 ? 7.759 0.205 -8.588 1.00 91.12 104 CYS A C 1
ATOM 803 O O . CYS A 1 104 ? 6.585 0.565 -8.645 1.00 91.12 104 CYS A O 1
ATOM 805 N N . LEU A 1 105 ? 8.134 -1.049 -8.871 1.00 91.88 105 LEU A N 1
ATOM 806 C CA . LEU A 1 105 ? 7.244 -2.176 -9.198 1.00 91.88 105 LEU A CA 1
ATOM 807 C C . LEU A 1 105 ? 6.301 -1.964 -10.402 1.00 91.88 105 LEU A C 1
ATOM 809 O O . LEU A 1 105 ? 5.446 -2.805 -10.680 1.00 91.88 105 LEU A O 1
ATOM 813 N N . ARG A 1 106 ? 6.470 -0.879 -11.172 1.00 92.69 106 ARG A N 1
ATOM 814 C CA . ARG A 1 106 ? 5.749 -0.670 -12.436 1.00 92.69 106 ARG A CA 1
ATOM 815 C C . ARG A 1 106 ? 6.150 -1.733 -13.455 1.00 92.69 106 ARG A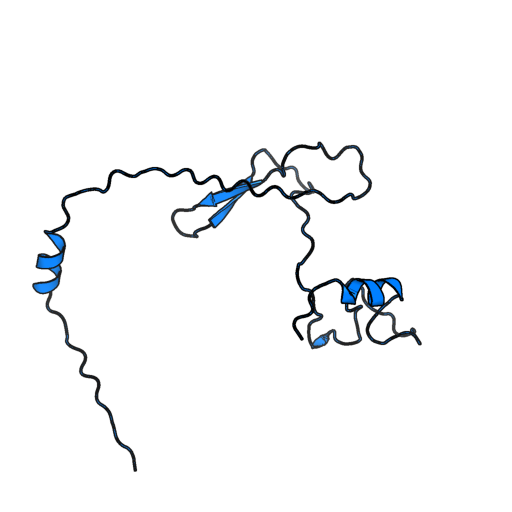 C 1
ATOM 817 O O . ARG A 1 106 ? 7.328 -2.077 -13.555 1.00 92.69 106 ARG A O 1
ATOM 824 N N . LYS A 1 107 ? 5.177 -2.212 -14.234 1.00 91.44 107 LYS A N 1
ATOM 825 C CA . LYS A 1 107 ? 5.415 -3.143 -15.346 1.00 91.44 107 LYS A CA 1
ATOM 826 C C . LYS A 1 107 ? 6.346 -2.505 -16.377 1.00 91.44 107 LYS A C 1
ATOM 828 O O . LYS A 1 107 ? 6.153 -1.347 -16.746 1.00 91.44 107 LYS A O 1
ATOM 833 N N . LEU A 1 108 ? 7.341 -3.265 -16.821 1.00 88.31 108 LEU A N 1
ATOM 834 C CA . LEU A 1 108 ? 8.211 -2.886 -17.929 1.00 88.31 108 LEU A CA 1
ATOM 835 C C . LEU A 1 108 ? 7.513 -3.263 -19.245 1.00 88.31 108 LEU A C 1
ATOM 837 O O . LEU A 1 108 ? 6.873 -4.312 -19.335 1.00 88.31 108 LEU A O 1
ATOM 841 N N . GLY A 1 109 ? 7.579 -2.379 -20.241 1.00 79.50 109 GLY A N 1
ATOM 842 C CA . GLY A 1 109 ? 7.089 -2.675 -21.590 1.00 79.50 109 GLY A CA 1
ATOM 843 C C . GLY A 1 109 ? 8.017 -3.652 -22.318 1.00 79.50 109 GLY A C 1
ATOM 844 O O . GLY A 1 109 ? 9.177 -3.791 -21.945 1.00 79.50 109 GLY A O 1
ATOM 845 N N . GLN A 1 110 ? 7.527 -4.309 -23.374 1.00 66.62 110 GLN A N 1
ATOM 846 C CA . GLN A 1 110 ? 8.334 -5.246 -24.178 1.00 66.62 110 GLN A CA 1
ATOM 847 C C . GLN A 1 110 ? 9.448 -4.572 -25.004 1.00 66.62 110 GLN A C 1
ATOM 849 O O . GLN A 1 110 ? 10.350 -5.245 -25.482 1.00 66.62 110 GLN A O 1
ATOM 854 N N . GLU A 1 111 ? 9.397 -3.249 -25.153 1.00 60.81 111 GLU A N 1
ATOM 855 C CA . GLU A 1 111 ? 10.189 -2.456 -26.106 1.00 60.81 111 GLU A CA 1
ATOM 856 C C . GLU A 1 111 ? 11.435 -1.786 -25.501 1.00 60.81 111 GLU A C 1
ATOM 858 O O . GLU A 1 111 ? 12.071 -0.948 -26.134 1.00 60.81 111 GLU A O 1
ATOM 863 N N . SER A 1 112 ? 11.808 -2.077 -24.253 1.00 55.06 112 SER A N 1
ATOM 864 C CA . SER A 1 112 ? 12.908 -1.341 -23.629 1.00 55.06 112 SER A CA 1
ATOM 865 C C . SER A 1 112 ? 14.252 -2.046 -23.796 1.00 55.06 112 SER A C 1
ATOM 867 O O . SER A 1 112 ? 14.601 -2.919 -23.009 1.00 55.06 112 SER A O 1
ATOM 869 N N . SER A 1 113 ? 15.074 -1.530 -24.712 1.00 55.12 113 SER A N 1
ATOM 870 C CA . SER A 1 113 ? 16.545 -1.669 -24.773 1.00 55.12 113 SER A CA 1
ATOM 871 C C . SER A 1 113 ? 17.285 -1.094 -23.543 1.00 55.12 113 SER A C 1
ATOM 873 O O . SER A 1 113 ? 18.487 -0.830 -23.575 1.00 55.12 113 SER A O 1
ATOM 875 N N . ARG A 1 114 ? 16.567 -0.868 -22.438 1.00 60.97 114 ARG A N 1
ATOM 876 C CA . ARG A 1 114 ? 17.051 -0.319 -21.170 1.00 60.97 114 ARG A CA 1
ATOM 877 C C . ARG A 1 114 ? 17.094 -1.436 -20.130 1.00 60.97 114 ARG A C 1
ATOM 879 O O . ARG A 1 114 ? 16.351 -2.401 -20.241 1.00 60.97 114 ARG A O 1
ATOM 886 N N . SER A 1 115 ? 17.980 -1.285 -19.141 1.00 65.00 115 SER A N 1
ATOM 887 C CA . SER A 1 115 ? 18.209 -2.209 -18.016 1.00 65.00 115 SER A CA 1
ATOM 888 C C . SER A 1 115 ? 16.994 -3.089 -17.681 1.00 65.00 115 SER A C 1
ATOM 890 O O . SER A 1 115 ? 15.961 -2.567 -17.270 1.00 65.00 115 SER A O 1
ATOM 892 N N . TYR A 1 116 ? 17.153 -4.418 -17.777 1.00 75.12 116 TYR A N 1
ATOM 893 C CA . TYR A 1 116 ? 16.113 -5.431 -17.506 1.00 75.12 116 TYR A CA 1
ATOM 894 C C . TYR A 1 116 ? 15.428 -5.310 -16.130 1.00 75.12 116 TYR A C 1
ATOM 896 O O . TYR A 1 116 ? 14.432 -5.980 -15.873 1.00 75.12 116 TYR A O 1
ATOM 904 N N . TYR A 1 117 ? 15.973 -4.487 -15.233 1.00 87.00 117 TYR A N 1
ATOM 905 C CA . TYR A 1 117 ? 15.549 -4.369 -13.844 1.00 87.00 117 TYR A CA 1
ATOM 906 C C . TYR A 1 117 ? 14.936 -3.010 -13.491 1.00 87.00 117 TYR A C 1
ATOM 908 O O . TYR A 1 117 ? 14.212 -2.925 -12.502 1.00 87.00 117 TYR A O 1
ATOM 916 N N . PHE A 1 118 ? 15.195 -1.938 -14.251 1.00 90.38 118 PHE A N 1
ATOM 917 C CA . PHE A 1 118 ? 14.809 -0.577 -13.853 1.00 90.38 118 PHE A CA 1
ATOM 918 C C . PHE A 1 118 ? 14.221 0.226 -15.012 1.00 90.38 118 PHE A C 1
ATOM 920 O O . PHE A 1 118 ? 14.782 0.273 -16.101 1.00 90.38 118 PHE A O 1
ATOM 927 N N . CYS A 1 119 ? 13.114 0.932 -14.757 1.00 90.62 119 CYS A N 1
ATOM 928 C CA . CYS A 1 119 ? 12.457 1.759 -15.776 1.00 90.62 119 CYS A CA 1
ATOM 929 C C . CYS A 1 119 ? 13.160 3.101 -16.044 1.00 90.62 119 CYS A C 1
ATOM 931 O O . CYS A 1 119 ? 12.863 3.760 -17.037 1.00 90.62 119 CYS A O 1
ATOM 933 N N . SER A 1 120 ? 14.038 3.544 -15.143 1.00 90.38 120 SER A N 1
ATOM 934 C CA . SER A 1 120 ? 14.812 4.778 -15.275 1.00 90.38 120 SER A CA 1
ATOM 935 C C . SER A 1 120 ? 16.092 4.700 -14.451 1.00 90.38 120 SER A C 1
ATOM 937 O O . SER A 1 120 ? 16.204 3.882 -13.533 1.00 90.38 120 SER A O 1
ATOM 939 N N . GLU A 1 121 ? 17.029 5.592 -14.758 1.00 91.62 121 GLU A N 1
ATOM 940 C CA . GLU A 1 121 ? 18.254 5.757 -13.980 1.00 91.62 121 GLU A CA 1
ATOM 941 C C . GLU A 1 121 ? 17.952 6.160 -12.529 1.00 91.62 121 GLU A C 1
ATOM 943 O O . GLU A 1 121 ? 18.505 5.582 -11.600 1.00 91.62 121 GLU A O 1
ATOM 948 N N . ASP A 1 122 ? 16.964 7.035 -12.318 1.00 92.12 122 ASP A N 1
ATOM 949 C CA . ASP A 1 122 ? 16.521 7.423 -10.972 1.00 92.12 122 ASP A CA 1
ATOM 950 C C . ASP A 1 122 ? 16.054 6.222 -10.142 1.00 92.12 122 ASP A C 1
ATOM 952 O O . ASP A 1 122 ? 16.327 6.137 -8.946 1.00 92.12 122 ASP A O 1
ATOM 956 N N . CYS A 1 123 ? 15.347 5.271 -10.764 1.00 91.19 123 CYS A N 1
ATOM 957 C CA . CYS A 1 123 ? 14.916 4.053 -10.080 1.00 91.19 123 CYS A CA 1
ATOM 958 C C . CYS A 1 123 ? 16.101 3.154 -9.724 1.00 91.19 123 CYS A C 1
ATOM 960 O O . CYS A 1 123 ? 16.080 2.541 -8.660 1.00 91.19 123 CYS A O 1
ATOM 962 N N . ARG A 1 124 ? 17.124 3.088 -10.584 1.00 89.62 124 ARG A N 1
ATOM 963 C CA . ARG A 1 124 ? 18.359 2.338 -10.323 1.00 89.62 124 ARG A CA 1
ATOM 964 C C . ARG A 1 124 ? 19.166 2.951 -9.183 1.00 89.62 124 ARG A C 1
ATOM 966 O O . ARG A 1 124 ? 19.749 2.228 -8.382 1.00 89.62 124 ARG A O 1
ATOM 973 N N . GLU A 1 125 ? 19.212 4.274 -9.096 1.00 91.19 125 GLU A N 1
ATOM 974 C CA . GLU A 1 125 ? 19.961 4.943 -8.034 1.00 91.19 125 GLU A CA 1
ATOM 975 C C . GLU A 1 125 ? 19.211 4.892 -6.700 1.00 91.19 125 GLU A C 1
ATOM 977 O O . GLU A 1 125 ? 19.785 4.572 -5.660 1.00 91.19 125 GLU A O 1
ATOM 982 N N . ASN A 1 126 ? 17.898 5.128 -6.714 1.00 88.56 126 ASN A N 1
ATOM 983 C CA . ASN A 1 126 ? 17.096 5.074 -5.495 1.00 88.56 126 ASN A CA 1
ATOM 984 C C . ASN A 1 126 ? 16.942 3.659 -4.942 1.00 88.56 126 ASN A C 1
ATOM 986 O O . ASN A 1 126 ? 16.767 3.507 -3.733 1.00 88.56 126 ASN A O 1
ATOM 990 N N . SER A 1 127 ? 17.063 2.629 -5.780 1.00 87.12 127 SER A N 1
ATOM 991 C CA . SER A 1 127 ? 17.054 1.255 -5.296 1.00 87.12 127 SER A CA 1
ATOM 992 C C . SER A 1 127 ? 18.218 0.987 -4.342 1.00 87.12 127 SER A C 1
ATOM 994 O O . SER A 1 127 ? 18.020 0.339 -3.326 1.00 87.12 127 SER A O 1
ATOM 996 N N . LYS A 1 128 ? 19.408 1.546 -4.589 1.00 85.12 128 LYS A N 1
ATOM 997 C CA . LYS A 1 128 ? 20.592 1.344 -3.730 1.00 85.12 128 LYS A CA 1
ATOM 998 C C . LYS A 1 128 ? 20.427 1.899 -2.310 1.00 85.12 128 LYS A C 1
ATOM 1000 O O . LYS A 1 128 ? 21.173 1.518 -1.416 1.00 85.12 128 LYS A O 1
ATOM 1005 N N . LYS A 1 129 ? 19.482 2.823 -2.112 1.00 79.81 129 LYS A N 1
ATOM 1006 C CA . LYS A 1 129 ? 19.206 3.478 -0.823 1.00 79.81 129 LYS A CA 1
ATOM 1007 C C . LYS A 1 129 ? 18.224 2.686 0.041 1.00 79.81 129 LYS A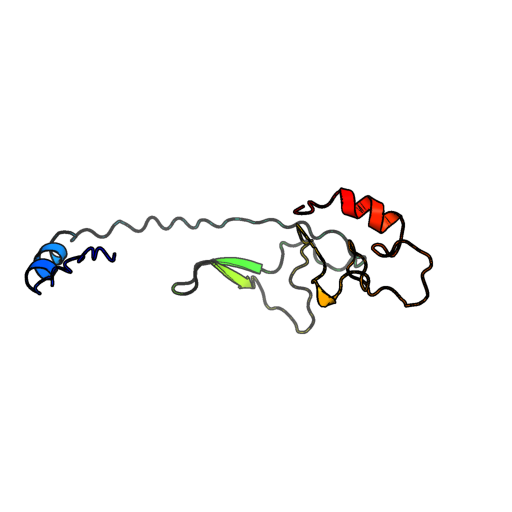 C 1
ATOM 1009 O O . LYS A 1 129 ? 18.125 2.945 1.236 1.00 79.81 129 LYS A O 1
ATOM 1014 N N . VAL A 1 130 ? 17.469 1.768 -0.563 1.00 66.50 130 VAL A N 1
ATOM 1015 C CA . VAL A 1 130 ? 16.532 0.890 0.141 1.00 66.50 130 VAL A CA 1
ATOM 1016 C C . VAL A 1 130 ? 17.277 -0.396 0.477 1.00 66.50 130 VAL A C 1
ATOM 1018 O O . VAL A 1 130 ? 18.034 -0.901 -0.349 1.00 66.50 130 VAL A O 1
ATOM 1021 N N . LEU A 1 131 ? 17.101 -0.912 1.696 1.00 56.16 131 LEU A N 1
ATOM 1022 C CA . LEU A 1 131 ? 17.763 -2.146 2.108 1.00 56.16 131 LEU A CA 1
ATOM 1023 C C . LEU A 1 131 ? 17.255 -3.284 1.212 1.00 56.16 131 LEU A C 1
ATOM 1025 O O . LEU A 1 131 ? 16.109 -3.709 1.326 1.00 56.16 131 LEU A O 1
ATOM 1029 N N . PHE A 1 132 ? 18.091 -3.772 0.303 1.00 51.47 132 PHE A N 1
ATOM 1030 C CA . PHE A 1 132 ? 17.850 -5.054 -0.338 1.00 51.47 132 PHE A CA 1
ATOM 1031 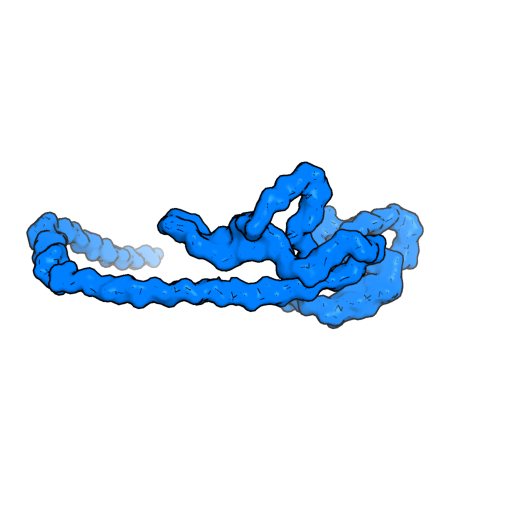C C . PHE A 1 132 ? 18.360 -6.137 0.607 1.00 51.47 132 PHE A C 1
ATOM 1033 O O . PHE A 1 132 ? 19.533 -6.131 0.974 1.00 51.47 132 PHE A O 1
ATOM 1040 N N . CYS A 1 133 ? 17.484 -7.060 1.010 1.00 43.44 133 CYS A N 1
ATOM 1041 C CA . CYS A 1 133 ? 17.938 -8.353 1.508 1.00 43.44 133 CYS A CA 1
ATOM 1042 C C . CYS A 1 133 ? 18.596 -9.073 0.326 1.00 43.44 133 CYS A C 1
ATOM 1044 O O . CYS A 1 133 ? 17.892 -9.625 -0.521 1.00 43.44 133 CYS A O 1
ATOM 1046 N N . VAL A 1 134 ? 19.920 -8.958 0.230 1.00 41.94 134 VAL A N 1
ATOM 1047 C CA . VAL A 1 134 ? 20.768 -9.816 -0.605 1.00 41.94 134 VAL A CA 1
ATOM 1048 C C . VAL A 1 134 ? 21.065 -11.085 0.177 1.00 41.94 134 VAL A C 1
ATOM 1050 O O . VAL A 1 134 ? 21.356 -10.953 1.388 1.00 41.94 134 VAL A O 1
#

Organism: Cocos nucifera (NCBI:txid13894)

InterPro domains:
  IPR046341 SET domain superfamily [G3DSA:2.170.270.10] (69-99)
  IPR046341 SET domain superfamily [SSF82199] (56-108)
  IPR050869 Histone-lysine N-methyltransferase [PTHR12197] (57-127)

Secondary structure (DSSP, 8-state):
-------------TTHHHHHTTS-----------------------S-TTS--SSPSEEEEEETTTEEEEEESS---TT--------S-----GGGTTTB-TTT-PBPPTT--S-TT-SSHHHHHHHTTS----

Sequence (134 aa):
MFLDRAVTSRRWTSSELRRLRRRTLNPPVAASLSTTATYSTTAANVRNPAARSGPPPIRVALTESAGRGVFATRKIGTGELIHSAQPLVTYPSYSLLHKVCYYCLRKLGQESSRSYYFCSEDCRENSKKVLFCV

Radius of gyration: 27.19 Å; chains: 1; bounding box: 37×72×72 Å

pLDDT: mean 70.72, std 20.99, range [30.67, 96.69]

Foldseek 3Di:
DDDDDDDDDDDDDPVVVVVVVPPDPDPDPPPPPPPQPDDADDPPDDPDPPPPPDGQQWGWDQDPPPGIDIDGVDDDDVPGDRDDDDDLEFADDPVCQLQAAGQPRHGDDPPDPDDSHHPDPVSVVVNVVRDYPD